Protein AF-A0A833E8X0-F1 (afdb_monomer_lite)

Organism: NCBI:txid1273541

Structure (mmCIF, N/CA/C/O backbone):
data_AF-A0A833E8X0-F1
#
_entry.id   AF-A0A833E8X0-F1
#
loop_
_atom_site.group_PDB
_atom_site.id
_atom_site.type_symbol
_atom_site.label_atom_id
_atom_site.label_alt_id
_atom_site.label_comp_id
_atom_site.label_asym_id
_atom_site.label_entity_id
_atom_site.label_seq_id
_atom_site.pdbx_PDB_ins_code
_atom_site.Cartn_x
_atom_site.Cartn_y
_atom_site.Cartn_z
_atom_site.occupancy
_atom_site.B_iso_or_equiv
_atom_site.auth_seq_id
_atom_site.auth_comp_id
_atom_site.auth_asym_id
_atom_site.auth_atom_id
_atom_site.pdbx_PDB_model_num
ATOM 1 N N . MET A 1 1 ? -9.348 26.884 17.693 1.00 37.47 1 MET A N 1
ATOM 2 C CA . MET A 1 1 ? -8.741 25.879 16.796 1.00 37.47 1 MET A CA 1
ATOM 3 C C . MET A 1 1 ? -9.221 24.524 17.282 1.00 37.47 1 MET A C 1
ATOM 5 O O . MET A 1 1 ? -8.804 24.120 18.356 1.00 37.47 1 MET A O 1
ATOM 9 N N . GLN A 1 2 ? -10.175 23.891 16.598 1.00 34.12 2 GLN A N 1
ATOM 10 C CA . GLN A 1 2 ? -10.519 22.501 16.902 1.00 34.12 2 GLN A CA 1
ATOM 11 C C . GLN A 1 2 ? -9.353 21.649 16.399 1.00 34.12 2 GLN A C 1
ATOM 13 O O . GLN A 1 2 ? -9.143 21.537 15.195 1.00 34.12 2 GLN A O 1
ATOM 18 N N . THR A 1 3 ? -8.535 21.140 17.315 1.00 44.09 3 THR A N 1
ATOM 19 C CA . THR A 1 3 ? -7.649 20.010 17.041 1.00 44.09 3 THR A CA 1
ATOM 20 C C . THR A 1 3 ? -8.559 18.835 16.715 1.00 44.09 3 THR A C 1
ATOM 22 O O . THR A 1 3 ? -9.139 18.248 17.624 1.00 44.09 3 THR A O 1
ATOM 25 N N . GLY A 1 4 ? -8.779 18.578 15.423 1.00 53.19 4 GLY A N 1
ATOM 26 C CA . GLY A 1 4 ? -9.413 17.339 14.986 1.00 53.19 4 GLY A CA 1
ATOM 27 C C . GLY A 1 4 ? -8.632 16.185 15.601 1.00 53.19 4 GLY A C 1
ATOM 28 O O . GLY A 1 4 ? -7.404 16.183 15.543 1.00 53.19 4 GLY A O 1
ATOM 29 N N . GLU A 1 5 ? -9.324 15.295 16.300 1.00 59.34 5 GLU A N 1
ATOM 30 C CA . GLU A 1 5 ? -8.683 14.152 16.935 1.00 59.34 5 GLU A CA 1
ATOM 31 C C . GLU A 1 5 ? -8.146 13.234 15.829 1.00 59.34 5 GLU A C 1
ATOM 33 O O . GLU A 1 5 ? -8.920 12.714 15.027 1.00 59.34 5 GLU A O 1
ATOM 38 N N . ASP A 1 6 ? -6.822 13.060 15.771 1.00 77.50 6 ASP A N 1
ATOM 39 C CA . ASP A 1 6 ? -6.171 12.102 14.875 1.00 77.50 6 ASP A CA 1
ATOM 40 C C . ASP A 1 6 ? -6.537 10.679 15.335 1.00 77.50 6 ASP A C 1
ATOM 42 O O . ASP A 1 6 ? -5.815 10.059 16.117 1.00 77.50 6 ASP A O 1
ATOM 46 N N . GLU A 1 7 ? -7.688 10.157 14.911 1.00 85.62 7 GLU A N 1
ATOM 47 C CA . GLU A 1 7 ? -8.136 8.812 15.279 1.00 85.62 7 GLU A CA 1
ATOM 48 C C . GLU A 1 7 ? -7.980 7.792 14.145 1.00 85.62 7 GLU A C 1
ATOM 50 O O . GLU A 1 7 ? -8.051 8.103 12.952 1.00 85.62 7 GLU A O 1
ATOM 55 N N . LEU A 1 8 ? -7.755 6.537 14.548 1.00 90.44 8 LEU A N 1
ATOM 56 C CA . LEU A 1 8 ? -7.753 5.382 13.658 1.00 90.44 8 LEU A CA 1
ATOM 57 C C . LEU A 1 8 ? -9.188 4.884 13.434 1.00 90.44 8 LEU A C 1
ATOM 59 O O . LEU A 1 8 ? -9.912 4.578 14.391 1.00 90.44 8 LEU A O 1
ATOM 63 N N . VAL A 1 9 ? -9.576 4.780 12.163 1.00 91.38 9 VAL A N 1
ATOM 64 C CA . VAL A 1 9 ? -10.927 4.427 11.708 1.00 91.38 9 VAL A CA 1
ATOM 65 C C . VAL A 1 9 ? -10.893 3.444 10.541 1.00 91.38 9 VAL A C 1
ATOM 67 O O . VAL A 1 9 ? -9.940 3.403 9.761 1.00 91.38 9 VAL A O 1
ATOM 70 N N . GLU A 1 10 ? -11.958 2.659 10.391 1.00 90.88 10 GLU A N 1
ATOM 71 C CA . GLU A 1 10 ? -12.176 1.864 9.180 1.00 90.88 10 GLU A CA 1
ATOM 72 C C . GLU A 1 10 ? -12.320 2.792 7.963 1.00 90.88 10 GLU A C 1
ATOM 74 O O . GLU A 1 10 ? -12.936 3.856 8.047 1.00 90.88 10 GLU A O 1
ATOM 79 N N . CYS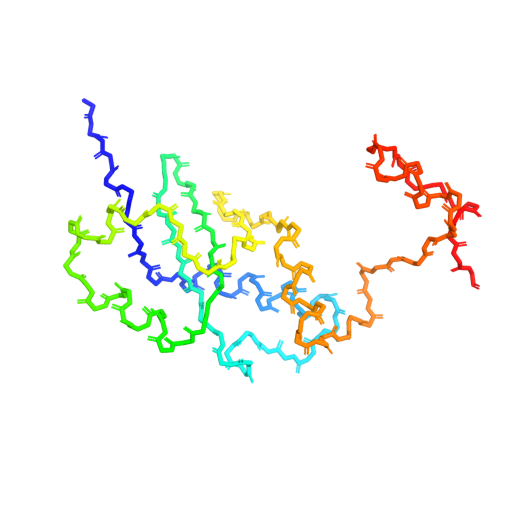 A 1 11 ? -11.745 2.399 6.826 1.00 87.31 11 CYS A N 1
ATOM 80 C CA . CYS A 1 11 ? -11.581 3.291 5.684 1.00 87.31 11 CYS A CA 1
ATOM 81 C C . CYS A 1 11 ? -11.979 2.627 4.365 1.00 87.31 11 CYS A C 1
ATOM 83 O O . CYS A 1 11 ? -11.140 2.173 3.582 1.00 87.31 11 CYS A O 1
ATOM 85 N N . ARG A 1 12 ? -13.288 2.572 4.109 1.00 88.44 12 ARG A N 1
ATOM 86 C CA . ARG A 1 12 ? -13.848 1.887 2.931 1.00 88.44 12 ARG A CA 1
ATOM 87 C C . ARG A 1 12 ? -13.446 2.530 1.608 1.00 88.44 12 ARG A C 1
ATOM 89 O O . ARG A 1 12 ? -13.157 1.820 0.653 1.00 88.44 12 ARG A O 1
ATOM 96 N N . GLU A 1 13 ? -13.379 3.859 1.563 1.00 88.38 13 GLU A N 1
ATOM 97 C CA . GLU A 1 13 ? -12.968 4.586 0.357 1.00 88.38 13 GLU A CA 1
ATOM 98 C C . GLU A 1 13 ? -11.527 4.237 -0.039 1.00 88.38 13 GLU A C 1
ATOM 100 O O . GLU A 1 13 ? -11.283 3.803 -1.163 1.00 88.38 13 GLU A O 1
ATOM 105 N N . ALA A 1 14 ? -10.579 4.327 0.902 1.00 91.69 14 ALA A N 1
ATOM 106 C CA . ALA A 1 14 ? -9.186 3.975 0.634 1.00 91.69 14 ALA A CA 1
ATOM 107 C C . ALA A 1 14 ? -9.015 2.489 0.290 1.00 91.69 14 ALA A C 1
ATOM 109 O O . ALA A 1 14 ? -8.173 2.154 -0.540 1.00 91.69 14 ALA A O 1
ATOM 110 N N . THR A 1 15 ? -9.830 1.611 0.884 1.00 92.94 15 THR A N 1
ATOM 111 C CA . THR A 1 15 ? -9.859 0.182 0.532 1.00 92.94 15 THR A CA 1
ATOM 112 C C . THR A 1 15 ? -10.208 -0.004 -0.945 1.00 92.94 15 THR A C 1
ATOM 114 O O . THR A 1 15 ? -9.459 -0.651 -1.672 1.00 92.94 15 THR A O 1
ATOM 117 N N . GLY A 1 16 ? -11.278 0.644 -1.420 1.00 92.38 16 GLY A N 1
ATOM 118 C CA . GLY A 1 16 ? -11.682 0.579 -2.825 1.00 92.38 16 GLY A CA 1
ATOM 119 C C . GLY A 1 16 ? -10.632 1.142 -3.789 1.00 92.38 16 GLY A C 1
ATOM 120 O O . GLY A 1 16 ? -10.400 0.566 -4.850 1.00 92.38 16 GLY A O 1
ATOM 121 N N . GLU A 1 17 ? -9.957 2.235 -3.428 1.00 93.81 17 GLU A N 1
ATOM 122 C CA . GLU A 1 17 ? -8.877 2.801 -4.250 1.00 93.81 17 GLU A CA 1
ATOM 123 C C . GLU A 1 17 ? -7.626 1.907 -4.291 1.00 93.81 17 GLU A C 1
ATOM 125 O O . GLU A 1 17 ? -6.974 1.802 -5.331 1.00 93.81 17 GLU A O 1
ATOM 130 N N . ILE A 1 18 ? -7.302 1.219 -3.192 1.00 94.62 18 ILE A N 1
ATOM 131 C CA . ILE A 1 18 ? -6.212 0.234 -3.171 1.00 94.62 18 ILE A CA 1
ATOM 132 C C . ILE A 1 18 ? -6.556 -0.978 -4.041 1.00 94.62 18 ILE A C 1
ATOM 134 O O . ILE A 1 18 ? -5.701 -1.436 -4.799 1.00 94.62 18 ILE A O 1
ATOM 138 N N . ASP A 1 19 ? -7.786 -1.480 -3.970 1.00 93.69 19 ASP A N 1
ATOM 139 C CA . ASP A 1 19 ? -8.217 -2.609 -4.798 1.00 93.69 19 ASP A CA 1
ATOM 140 C C . ASP A 1 19 ? -8.144 -2.262 -6.291 1.00 93.69 19 ASP A C 1
ATOM 142 O O . ASP A 1 19 ? -7.590 -3.034 -7.075 1.00 93.69 19 ASP A O 1
ATOM 146 N N . LYS A 1 20 ? -8.588 -1.058 -6.679 1.00 93.94 20 LYS A N 1
ATOM 147 C CA . LYS A 1 20 ? -8.417 -0.544 -8.050 1.00 93.94 20 LYS A CA 1
ATOM 148 C C . LYS A 1 20 ? -6.945 -0.440 -8.444 1.00 93.94 20 LYS A C 1
ATOM 150 O O . LYS A 1 20 ? -6.587 -0.776 -9.569 1.00 93.94 20 LYS A O 1
ATOM 155 N N . LEU A 1 21 ? -6.073 0.024 -7.544 1.00 94.38 21 LEU A N 1
ATOM 156 C CA . LEU A 1 21 ? -4.633 0.080 -7.806 1.00 94.38 21 LEU A CA 1
ATOM 157 C C . LEU A 1 21 ? -4.062 -1.321 -8.070 1.00 94.38 21 LEU A C 1
ATOM 159 O O . LEU A 1 21 ? -3.301 -1.497 -9.019 1.00 94.38 21 LEU A O 1
ATOM 163 N N . LEU A 1 22 ? -4.427 -2.316 -7.260 1.00 94.75 22 LEU A N 1
ATOM 164 C CA . LEU A 1 22 ? -3.996 -3.705 -7.444 1.00 94.75 22 LEU A CA 1
ATOM 165 C C . LEU A 1 22 ? -4.496 -4.283 -8.774 1.00 94.75 22 LEU A C 1
ATOM 167 O O . LEU A 1 22 ? -3.712 -4.889 -9.509 1.00 94.75 22 LEU A O 1
ATOM 171 N N . GLU A 1 23 ? -5.755 -4.030 -9.124 1.00 94.94 23 GLU A N 1
ATOM 172 C CA . GLU A 1 23 ? -6.332 -4.403 -10.417 1.00 94.94 23 GLU A CA 1
ATOM 173 C C . GLU A 1 23 ? -5.568 -3.756 -11.583 1.00 94.94 23 GLU A C 1
ATOM 175 O O . GLU A 1 23 ? -5.158 -4.447 -12.517 1.00 94.94 23 GLU A O 1
ATOM 180 N N . CYS A 1 24 ? -5.263 -2.457 -11.489 1.00 94.75 24 CYS A N 1
ATOM 181 C CA . CYS A 1 24 ? -4.450 -1.730 -12.466 1.00 94.75 24 CYS A CA 1
ATOM 182 C C . CYS A 1 24 ? -3.030 -2.293 -12.615 1.00 94.75 24 CYS A C 1
ATOM 184 O O . CYS A 1 24 ? -2.429 -2.143 -13.676 1.00 94.75 24 CYS A O 1
ATOM 186 N N . LEU A 1 25 ? -2.478 -2.946 -11.591 1.00 95.38 25 LEU A N 1
ATOM 187 C CA . LEU A 1 25 ? -1.191 -3.649 -11.658 1.00 95.38 25 LEU A CA 1
ATOM 188 C C . LEU A 1 25 ? -1.324 -5.086 -12.200 1.00 95.38 25 LEU A C 1
ATOM 190 O O . LEU A 1 25 ? -0.325 -5.795 -12.353 1.00 95.38 25 LEU A O 1
ATOM 194 N N . GLY A 1 26 ? -2.542 -5.538 -12.503 1.00 95.75 26 GLY A N 1
ATOM 195 C CA . GLY A 1 26 ? -2.841 -6.906 -12.921 1.00 95.75 26 GLY A CA 1
ATOM 196 C C . GLY A 1 26 ? -2.725 -7.924 -11.784 1.00 95.75 26 GLY A C 1
ATOM 197 O O . GLY A 1 26 ? -2.429 -9.097 -12.033 1.00 95.75 26 GLY A O 1
ATOM 198 N N . VAL A 1 27 ? -2.903 -7.481 -10.536 1.00 94.88 27 VAL A N 1
ATOM 199 C CA . VAL A 1 27 ? -2.922 -8.336 -9.346 1.00 94.88 27 VAL A CA 1
ATOM 200 C C . VAL A 1 27 ? -4.361 -8.760 -9.056 1.00 94.88 27 VAL A C 1
ATOM 202 O O . VAL A 1 27 ? -5.168 -7.984 -8.562 1.00 94.88 27 VAL A O 1
ATOM 205 N N . ASN A 1 28 ? -4.669 -10.035 -9.302 1.00 89.69 28 ASN A N 1
ATOM 206 C CA . ASN A 1 28 ? -6.003 -10.613 -9.082 1.00 89.69 28 ASN A CA 1
ATOM 207 C C . ASN A 1 28 ? -6.204 -11.090 -7.632 1.00 89.69 28 ASN A C 1
ATOM 209 O O . ASN A 1 28 ? -6.611 -12.229 -7.403 1.00 89.69 28 ASN A O 1
ATOM 213 N N . LYS A 1 29 ? -5.826 -10.264 -6.656 1.00 92.12 29 LYS A N 1
ATOM 214 C CA . LYS A 1 29 ? -6.050 -10.506 -5.225 1.00 92.12 29 LYS A CA 1
ATOM 215 C C . LYS A 1 29 ? -6.324 -9.184 -4.535 1.00 92.12 29 LYS A C 1
ATOM 217 O O . LYS A 1 29 ? -5.606 -8.218 -4.785 1.00 92.12 29 LYS A O 1
ATOM 222 N N . ARG A 1 30 ? -7.305 -9.175 -3.642 1.00 93.19 30 ARG A N 1
ATOM 223 C CA . ARG A 1 30 ? -7.571 -8.063 -2.727 1.00 93.19 30 ARG A CA 1
ATOM 224 C C . ARG A 1 30 ? -6.698 -8.190 -1.490 1.00 93.19 30 ARG A C 1
ATOM 226 O O . ARG A 1 30 ? -6.157 -9.259 -1.204 1.00 93.19 30 ARG A O 1
ATOM 233 N N . LEU A 1 31 ? -6.573 -7.106 -0.730 1.00 92.00 31 LEU A N 1
ATOM 234 C CA . LEU A 1 31 ? -5.883 -7.164 0.561 1.00 92.00 31 LEU A CA 1
ATOM 235 C C . LEU A 1 31 ? -6.593 -8.109 1.545 1.00 92.00 31 LEU A C 1
ATOM 237 O O . LEU A 1 31 ? -5.928 -8.857 2.261 1.00 92.00 31 LEU A O 1
ATOM 241 N N . GLU A 1 32 ? -7.923 -8.154 1.512 1.00 92.81 32 GLU A N 1
ATOM 242 C CA . GLU A 1 32 ? -8.732 -9.039 2.362 1.00 92.81 32 GLU A CA 1
ATOM 243 C C . GLU A 1 32 ? -8.439 -10.526 2.109 1.00 92.81 32 GLU A C 1
ATOM 245 O O . GLU A 1 32 ? -8.321 -11.298 3.061 1.00 92.81 32 GLU A O 1
ATOM 250 N N . ASP A 1 33 ? -8.186 -10.918 0.852 1.00 93.62 33 ASP A N 1
ATOM 251 C CA . ASP A 1 33 ? -7.797 -12.292 0.482 1.00 93.62 33 ASP A CA 1
ATOM 252 C C . ASP A 1 33 ? -6.458 -12.720 1.114 1.00 93.62 33 ASP A C 1
ATOM 254 O O . ASP A 1 33 ? -6.105 -13.901 1.138 1.00 93.62 33 ASP A O 1
ATOM 258 N N . LEU A 1 34 ? -5.672 -11.750 1.590 1.00 93.00 34 LEU A N 1
ATOM 259 C CA . LEU A 1 34 ? -4.383 -11.939 2.256 1.00 93.00 34 LEU A CA 1
ATOM 260 C C . LEU A 1 34 ? -4.504 -11.880 3.786 1.00 93.00 34 LEU A C 1
ATOM 262 O O . LEU A 1 34 ? -3.482 -11.915 4.477 1.00 93.00 34 LEU A O 1
ATOM 266 N N . GLY A 1 35 ? -5.728 -11.763 4.312 1.00 94.75 35 GLY A N 1
ATOM 267 C CA . GLY A 1 35 ? -5.991 -11.526 5.728 1.00 94.75 35 GLY A CA 1
ATOM 268 C C . GLY A 1 35 ? -5.526 -10.146 6.188 1.00 94.75 35 GLY A C 1
ATOM 269 O O . GLY A 1 35 ? -5.107 -10.000 7.338 1.00 94.75 35 GLY A O 1
ATOM 270 N N . LEU A 1 36 ? -5.520 -9.161 5.282 1.00 95.19 36 LEU A N 1
ATOM 271 C CA . LEU A 1 36 ? -5.200 -7.774 5.588 1.00 95.19 36 LEU A CA 1
ATOM 272 C C . LEU A 1 36 ? -6.457 -6.907 5.553 1.00 95.19 36 LEU A C 1
ATOM 274 O O . LEU A 1 36 ? -7.281 -7.023 4.652 1.00 95.19 36 LEU A O 1
ATOM 278 N N . GLN A 1 37 ? -6.536 -5.973 6.491 1.00 95.62 37 GLN A N 1
ATOM 279 C CA . GLN A 1 37 ? -7.549 -4.932 6.547 1.00 95.62 37 GLN A CA 1
ATOM 280 C C . GLN A 1 37 ? -6.887 -3.554 6.487 1.00 95.62 37 GLN A C 1
ATOM 282 O O . GLN A 1 37 ? -5.751 -3.362 6.941 1.00 95.62 37 GLN A O 1
ATOM 287 N N . VAL A 1 38 ? -7.614 -2.596 5.913 1.00 95.62 38 VAL A N 1
ATOM 288 C CA . VAL A 1 38 ? -7.184 -1.207 5.773 1.00 95.62 38 VAL A CA 1
ATOM 289 C C . VAL A 1 38 ? -7.828 -0.338 6.853 1.00 95.62 38 VAL A C 1
ATOM 291 O O . VAL A 1 38 ? -9.050 -0.296 6.998 1.00 95.62 38 VAL A O 1
ATOM 294 N N . ILE A 1 39 ? -6.995 0.394 7.587 1.00 95.00 39 ILE A N 1
ATOM 295 C CA . ILE A 1 39 ? -7.400 1.408 8.566 1.00 95.00 39 ILE A CA 1
ATOM 296 C C . ILE A 1 39 ? -6.799 2.744 8.140 1.00 95.00 39 ILE A C 1
ATOM 298 O O . ILE A 1 39 ? -5.656 2.795 7.691 1.00 95.00 39 ILE A O 1
ATOM 302 N N . CYS A 1 40 ? -7.547 3.831 8.300 1.00 93.62 40 CYS A N 1
ATOM 303 C CA . CYS A 1 40 ? -7.046 5.180 8.079 1.00 93.62 40 CYS A CA 1
ATOM 304 C C . CYS A 1 40 ? -6.830 5.909 9.400 1.00 93.62 40 CYS A C 1
ATOM 306 O O . CYS A 1 40 ? -7.606 5.751 10.338 1.00 93.62 40 CYS A O 1
ATOM 308 N N . ARG A 1 41 ? -5.803 6.752 9.447 1.00 92.12 41 ARG A N 1
ATOM 309 C CA . ARG A 1 41 ? -5.691 7.833 10.422 1.00 92.12 41 ARG A CA 1
ATOM 310 C C . ARG A 1 41 ? -6.186 9.110 9.775 1.00 92.12 41 ARG A C 1
ATOM 312 O O . ARG A 1 41 ? -5.661 9.497 8.730 1.00 92.12 41 ARG A O 1
ATOM 319 N N . GLN A 1 42 ? -7.175 9.746 10.388 1.00 88.50 42 GLN A N 1
ATOM 320 C CA . GLN A 1 42 ? -7.578 11.086 9.980 1.00 88.50 42 GLN A CA 1
ATOM 321 C C . GLN A 1 42 ? -6.510 12.080 10.421 1.00 88.50 42 GLN A C 1
ATOM 323 O O . GLN A 1 42 ? -6.059 12.022 11.555 1.00 88.50 42 GLN A O 1
ATOM 328 N N . GLY A 1 43 ? -6.085 12.937 9.500 1.00 81.81 43 GLY A N 1
ATOM 329 C CA . GLY A 1 43 ? -5.193 14.056 9.748 1.00 81.81 43 GLY A CA 1
ATOM 330 C C . GLY A 1 43 ? -5.823 15.372 9.282 1.00 81.81 43 GLY A C 1
ATOM 331 O O . GLY A 1 43 ? -6.901 15.390 8.676 1.00 81.81 43 GLY A O 1
ATOM 332 N N . PRO A 1 44 ? -5.158 16.511 9.520 1.00 79.81 44 PRO A N 1
ATOM 333 C CA . PRO A 1 44 ? -5.700 17.822 9.184 1.00 79.81 44 PRO A CA 1
ATOM 334 C C . PRO A 1 44 ? -5.907 18.007 7.671 1.00 79.81 44 PRO A C 1
ATOM 336 O O . PRO A 1 44 ? -5.049 17.664 6.857 1.00 79.81 44 PRO A O 1
ATOM 339 N N . GLY A 1 45 ? -7.023 18.641 7.294 1.00 78.56 45 GLY A N 1
ATOM 340 C CA . GLY A 1 45 ? -7.291 19.075 5.916 1.00 78.56 45 GLY A CA 1
ATOM 341 C C . GLY A 1 45 ? -7.646 17.949 4.937 1.00 78.56 45 GLY A C 1
ATOM 342 O O . GLY A 1 45 ? -7.123 17.947 3.816 1.00 78.56 45 GLY A O 1
ATOM 343 N N . ASP A 1 46 ? -8.517 17.025 5.361 1.00 82.25 46 ASP A N 1
ATOM 344 C CA . ASP A 1 46 ? -8.977 15.844 4.607 1.00 82.25 46 ASP A CA 1
ATOM 345 C C . ASP A 1 46 ? -7.830 14.945 4.134 1.00 82.25 46 ASP A C 1
ATOM 347 O O . ASP A 1 46 ? -7.826 14.438 3.006 1.00 82.25 46 ASP A O 1
ATOM 351 N N . VAL A 1 47 ? -6.809 14.796 4.979 1.00 86.50 47 VAL A N 1
ATOM 352 C CA . VAL A 1 47 ? -5.705 13.867 4.749 1.00 86.50 47 VAL A CA 1
ATOM 353 C C . VAL A 1 47 ? -5.986 12.592 5.528 1.00 86.50 47 VAL A C 1
ATOM 355 O O . VAL A 1 47 ? -6.221 12.642 6.730 1.00 86.50 47 VAL A O 1
ATOM 358 N N . LEU A 1 48 ? -5.941 11.453 4.846 1.00 91.81 48 LEU A N 1
ATOM 359 C CA . LEU A 1 48 ? -6.042 10.132 5.452 1.00 91.81 48 LEU A CA 1
ATOM 360 C C . LEU A 1 48 ? -4.723 9.396 5.229 1.00 91.81 48 LEU A C 1
ATOM 362 O O . LEU A 1 48 ? -4.365 9.104 4.086 1.00 91.81 48 LEU A O 1
ATOM 366 N N . ASP A 1 49 ? -4.000 9.091 6.301 1.00 93.62 49 ASP A N 1
ATOM 367 C CA . ASP A 1 49 ? -2.875 8.157 6.230 1.00 93.62 49 ASP A CA 1
ATOM 368 C C . ASP A 1 49 ? -3.433 6.732 6.279 1.00 93.62 49 ASP A C 1
ATOM 370 O O . ASP A 1 49 ? -4.203 6.391 7.175 1.00 93.62 49 ASP A O 1
ATOM 374 N N . VAL A 1 50 ? -3.094 5.912 5.287 1.00 95.12 50 VAL A N 1
ATOM 375 C CA . VAL A 1 50 ? -3.734 4.619 5.023 1.00 95.12 50 VAL A CA 1
ATOM 376 C C . VAL A 1 50 ? -2.791 3.488 5.409 1.00 95.12 50 VAL A C 1
ATOM 378 O O . VAL A 1 50 ? -1.697 3.355 4.854 1.00 95.12 50 VAL A O 1
ATOM 381 N N . TYR A 1 51 ? -3.225 2.632 6.326 1.00 95.88 51 TYR A N 1
ATOM 382 C CA . TYR A 1 51 ? -2.437 1.536 6.874 1.00 95.88 51 TYR A CA 1
ATOM 383 C C . TYR A 1 51 ? -3.052 0.189 6.514 1.00 95.88 51 TYR A C 1
ATOM 385 O O . TYR A 1 51 ? -4.249 -0.011 6.693 1.00 95.88 51 TYR A O 1
ATOM 393 N N . ALA A 1 52 ? -2.223 -0.752 6.070 1.00 95.88 52 ALA A N 1
ATOM 394 C CA . ALA A 1 52 ? -2.596 -2.154 5.916 1.00 95.88 52 ALA A CA 1
ATOM 395 C C . ALA A 1 52 ? -2.029 -2.972 7.083 1.00 95.88 52 ALA A C 1
ATOM 397 O O . ALA A 1 52 ? -0.848 -2.858 7.420 1.00 95.88 52 ALA A O 1
ATOM 398 N N . MET A 1 53 ? -2.849 -3.817 7.701 1.00 95.50 53 MET A N 1
ATOM 399 C CA . MET A 1 53 ? -2.433 -4.698 8.798 1.00 95.50 53 MET A CA 1
ATOM 400 C C . MET A 1 53 ? -3.247 -5.984 8.807 1.00 95.50 53 MET A C 1
ATOM 402 O O . MET A 1 53 ? -4.274 -6.057 8.147 1.00 95.50 53 MET A O 1
ATOM 406 N N . ALA A 1 54 ? -2.800 -6.996 9.552 1.00 95.50 54 ALA A N 1
ATOM 407 C CA . ALA A 1 54 ? -3.555 -8.239 9.683 1.00 95.50 54 ALA A CA 1
ATOM 408 C C . ALA A 1 54 ? -4.955 -7.971 10.263 1.00 95.50 54 ALA A C 1
ATOM 410 O O . ALA A 1 54 ? -5.065 -7.222 11.235 1.00 95.50 54 ALA A O 1
ATOM 411 N N . SER A 1 55 ? -5.998 -8.601 9.715 1.00 95.25 55 SER A N 1
ATOM 412 C CA . SER A 1 55 ? -7.392 -8.355 10.122 1.00 95.25 55 SER A CA 1
ATOM 413 C C . SER A 1 55 ? -7.626 -8.486 11.636 1.00 95.25 55 SER A C 1
ATOM 415 O O . SER A 1 55 ? -8.191 -7.561 12.210 1.00 95.25 55 SER A O 1
ATOM 417 N N . PRO A 1 56 ? -7.084 -9.500 12.350 1.00 95.62 56 PRO A N 1
ATOM 418 C CA . PRO A 1 56 ? -7.255 -9.580 13.805 1.00 95.62 56 PRO A CA 1
ATOM 419 C C . PRO A 1 56 ? -6.640 -8.394 14.565 1.00 95.62 56 PRO A C 1
ATOM 421 O O . PRO A 1 56 ? -7.125 -7.999 15.622 1.00 95.62 56 PRO A O 1
ATOM 424 N N . VAL A 1 57 ? -5.562 -7.807 14.033 1.00 94.50 57 VAL A N 1
ATOM 425 C CA . VAL A 1 57 ? -4.929 -6.615 14.619 1.00 94.50 57 VAL A CA 1
ATOM 426 C C . VAL A 1 57 ? -5.785 -5.383 14.354 1.00 94.50 57 VAL A C 1
ATOM 428 O O . VAL A 1 57 ? -5.958 -4.564 15.251 1.00 94.50 57 VAL A O 1
ATOM 431 N N . ALA A 1 58 ? -6.340 -5.262 13.149 1.00 94.44 58 ALA A N 1
ATOM 432 C CA . ALA A 1 58 ? -7.250 -4.179 12.805 1.00 94.44 58 ALA A CA 1
ATOM 433 C C . ALA A 1 58 ? -8.508 -4.201 13.685 1.00 94.44 58 ALA A C 1
ATOM 435 O O . ALA A 1 58 ? -8.847 -3.183 14.285 1.00 94.44 58 ALA A O 1
ATOM 436 N N . GLU A 1 59 ? -9.140 -5.364 13.844 1.00 94.56 59 GLU A N 1
ATOM 437 C CA . GLU A 1 59 ? -10.286 -5.565 14.738 1.00 94.56 59 GLU A CA 1
ATOM 438 C C . GLU A 1 59 ? -9.946 -5.200 16.188 1.00 94.56 59 GLU A C 1
ATOM 440 O O . GLU A 1 59 ? -10.676 -4.438 16.827 1.00 94.56 59 GLU A O 1
ATOM 445 N N . ALA A 1 60 ? -8.798 -5.668 16.694 1.00 93.88 60 ALA A N 1
ATOM 446 C CA . ALA A 1 60 ? -8.336 -5.332 18.037 1.00 93.88 60 ALA A CA 1
ATOM 447 C C . ALA A 1 60 ? -8.136 -3.819 18.210 1.00 93.88 60 ALA A C 1
ATOM 449 O O . ALA A 1 60 ? -8.611 -3.248 19.190 1.00 93.88 60 ALA A O 1
ATOM 450 N N . VAL A 1 61 ? -7.498 -3.150 17.246 1.00 93.06 61 VAL A N 1
ATOM 451 C CA . VAL A 1 61 ? -7.289 -1.695 17.267 1.00 93.06 61 VAL A CA 1
ATOM 452 C C . VAL A 1 61 ? -8.619 -0.946 17.232 1.00 93.06 61 VAL A C 1
ATOM 454 O O . VAL A 1 61 ? -8.812 -0.021 18.018 1.00 93.06 61 VAL A O 1
ATOM 457 N N . LEU A 1 62 ? -9.551 -1.344 16.364 1.00 92.38 62 LEU A N 1
ATOM 458 C CA . LEU A 1 62 ? -10.861 -0.702 16.230 1.00 92.38 62 LEU A CA 1
ATOM 459 C C . LEU A 1 62 ? -11.753 -0.912 17.463 1.00 92.38 62 LEU A C 1
ATOM 461 O O . LEU A 1 62 ? -12.587 -0.055 17.758 1.00 92.38 62 LEU A O 1
ATOM 465 N N . SER A 1 63 ? -11.541 -1.998 18.215 1.00 94.19 63 SER A N 1
ATOM 466 C CA . SER A 1 63 ? -12.234 -2.270 19.482 1.00 94.19 63 SER A CA 1
ATOM 467 C C . SER A 1 63 ? -11.783 -1.373 20.643 1.00 94.19 63 SER A C 1
ATOM 469 O O . SER A 1 63 ? -12.481 -1.273 21.654 1.00 94.19 63 SER A O 1
ATOM 471 N N . LEU A 1 64 ? -10.636 -0.694 20.514 1.00 92.50 64 LEU A N 1
ATOM 472 C CA . LEU A 1 64 ? -10.129 0.181 21.564 1.00 92.50 64 LEU A CA 1
ATOM 473 C C . LEU A 1 64 ? -11.004 1.442 21.721 1.00 92.50 64 LEU A C 1
ATOM 475 O O . LEU A 1 64 ? -11.509 2.002 20.736 1.00 92.50 64 LEU A O 1
ATOM 479 N N . PRO A 1 65 ? -11.127 1.969 22.954 1.00 91.62 65 PRO A N 1
ATOM 480 C CA . PRO A 1 65 ? -11.679 3.297 23.197 1.00 91.62 65 PRO A CA 1
ATOM 481 C C . PRO A 1 65 ? -11.017 4.361 22.313 1.00 91.62 65 PRO A C 1
ATOM 483 O O . PRO A 1 65 ? -9.807 4.315 22.086 1.00 91.62 65 PRO A O 1
ATOM 486 N N . ARG A 1 66 ? -11.790 5.356 21.853 1.00 85.69 66 ARG A N 1
ATOM 487 C CA . ARG A 1 66 ? -11.295 6.421 20.954 1.00 85.69 66 ARG A CA 1
ATOM 488 C C . ARG A 1 66 ? -10.008 7.086 21.452 1.00 85.69 66 ARG A C 1
ATOM 490 O O . ARG A 1 66 ? -9.058 7.196 20.688 1.00 85.69 66 ARG A O 1
ATOM 497 N N . GLY A 1 67 ? -9.940 7.423 22.743 1.00 85.25 67 GLY A N 1
ATOM 498 C CA . GLY A 1 67 ? -8.754 8.052 23.338 1.00 85.25 67 GLY A CA 1
ATOM 499 C C . GLY A 1 67 ? -7.484 7.191 23.300 1.00 85.25 67 GLY A C 1
ATOM 500 O O . GLY A 1 67 ? -6.385 7.729 23.272 1.00 85.25 67 GLY A O 1
ATOM 501 N N . LEU A 1 68 ? -7.616 5.859 23.263 1.00 86.81 68 LEU A N 1
ATOM 502 C CA . LEU A 1 68 ? -6.477 4.956 23.069 1.00 86.81 68 LEU A CA 1
ATOM 503 C C . LEU A 1 68 ? -6.128 4.798 21.587 1.00 86.81 68 LEU A C 1
ATOM 505 O O . LEU A 1 68 ? -4.957 4.662 21.245 1.00 86.81 68 LEU A O 1
ATOM 509 N N . ARG A 1 69 ? -7.118 4.851 20.688 1.00 88.19 69 ARG A N 1
ATOM 510 C CA . ARG A 1 69 ? -6.868 4.833 19.238 1.00 88.19 69 ARG A CA 1
ATOM 511 C C . ARG A 1 69 ? -6.090 6.058 18.773 1.00 88.19 69 ARG A C 1
ATOM 513 O O . ARG A 1 69 ? -5.201 5.911 17.936 1.00 88.19 69 ARG A O 1
ATOM 520 N N . SER A 1 70 ? -6.381 7.230 19.334 1.00 84.38 70 SER A N 1
ATOM 521 C CA . SER A 1 70 ? -5.665 8.469 19.019 1.00 84.38 70 SER A CA 1
ATOM 522 C C . SER A 1 70 ? -4.241 8.513 19.584 1.00 84.38 70 SER A C 1
ATOM 524 O O . SER A 1 70 ? -3.384 9.202 19.035 1.00 84.38 70 SER A O 1
ATOM 526 N N . SER A 1 71 ? -3.939 7.733 20.630 1.00 85.75 71 SER A N 1
ATOM 527 C CA . SER A 1 71 ? -2.587 7.654 21.199 1.00 85.75 71 SER A CA 1
ATOM 528 C C . SER A 1 71 ? -1.659 6.671 20.478 1.00 85.75 71 SER A C 1
ATOM 530 O O . SER A 1 71 ? -0.461 6.636 20.763 1.00 85.75 71 SER A O 1
ATOM 532 N N . ILE A 1 72 ? -2.177 5.840 19.567 1.00 86.81 72 ILE A N 1
ATOM 533 C CA . ILE A 1 72 ? -1.345 4.913 18.793 1.00 86.81 72 ILE A CA 1
ATOM 534 C C . ILE A 1 72 ? -0.408 5.739 17.907 1.00 86.81 72 ILE A C 1
ATOM 536 O O . ILE A 1 72 ? -0.847 6.627 17.184 1.00 86.81 72 ILE A O 1
ATOM 540 N N . THR A 1 73 ? 0.891 5.455 17.925 1.00 81.00 73 THR A N 1
ATOM 541 C CA . THR A 1 73 ? 1.881 6.188 17.111 1.00 81.00 73 THR A CA 1
ATOM 542 C C . THR A 1 73 ? 2.187 5.495 15.788 1.00 81.00 73 THR A C 1
ATOM 544 O O . THR A 1 73 ? 2.474 6.157 14.796 1.00 81.00 73 THR A O 1
ATOM 547 N N . SER A 1 74 ? 2.101 4.166 15.753 1.00 80.38 74 SER A N 1
ATOM 548 C CA . SER A 1 74 ? 2.354 3.355 14.566 1.00 80.38 74 SER A CA 1
ATOM 549 C C . SER A 1 74 ? 1.496 2.099 14.592 1.00 80.38 74 SER A C 1
ATOM 551 O O . SER A 1 74 ? 1.311 1.488 15.645 1.00 80.38 74 SER A O 1
ATOM 553 N N . VAL A 1 75 ? 0.972 1.717 13.431 1.00 86.25 75 VAL A N 1
ATOM 554 C CA . VAL A 1 75 ? 0.180 0.503 13.265 1.00 86.25 75 VAL A CA 1
ATOM 555 C C . VAL A 1 75 ? 0.354 -0.040 11.850 1.00 86.25 75 VAL A C 1
ATOM 557 O O . VAL A 1 75 ? 0.288 0.707 10.878 1.00 86.25 75 VAL A O 1
ATOM 560 N N . GLY A 1 76 ? 0.574 -1.349 11.726 1.00 92.88 76 GLY A N 1
ATOM 561 C CA . GLY A 1 76 ? 0.666 -2.005 10.424 1.00 92.88 76 GLY A CA 1
ATOM 562 C C . GLY A 1 76 ? 1.746 -1.431 9.505 1.00 92.88 76 GLY A C 1
ATOM 563 O O . GLY A 1 76 ? 2.843 -1.077 9.934 1.00 92.88 76 GLY A O 1
ATOM 564 N N . ILE A 1 77 ? 1.423 -1.376 8.217 1.00 95.38 77 ILE A N 1
ATOM 565 C CA . ILE A 1 77 ? 2.269 -0.850 7.149 1.00 95.38 77 ILE A CA 1
ATOM 566 C C . ILE A 1 77 ? 1.574 0.380 6.576 1.00 95.38 77 ILE A C 1
ATOM 568 O O . ILE A 1 77 ? 0.451 0.276 6.095 1.00 95.38 77 ILE A O 1
ATOM 572 N N . HIS A 1 78 ? 2.241 1.532 6.583 1.00 95.56 78 HIS A N 1
ATOM 573 C CA . HIS A 1 78 ? 1.738 2.738 5.928 1.00 95.56 78 HIS A CA 1
ATOM 574 C C . HIS A 1 78 ? 1.839 2.569 4.404 1.00 95.56 78 HIS A C 1
ATOM 576 O O . HIS A 1 78 ? 2.933 2.622 3.838 1.00 95.56 78 HIS A O 1
ATOM 582 N N . VAL A 1 79 ? 0.711 2.300 3.745 1.00 96.56 79 VAL A N 1
ATOM 583 C CA . VAL A 1 79 ? 0.676 1.910 2.326 1.00 96.56 79 VAL A CA 1
ATOM 584 C C . VAL A 1 79 ? 0.377 3.070 1.391 1.00 96.56 79 VAL A C 1
ATOM 586 O O . VAL A 1 79 ? 0.820 3.042 0.245 1.00 96.56 79 VAL A O 1
ATOM 589 N N . ALA A 1 80 ? -0.344 4.088 1.850 1.00 96.38 80 ALA A N 1
ATOM 590 C CA . ALA A 1 80 ? -0.718 5.222 1.020 1.00 96.38 80 ALA A CA 1
ATOM 591 C C . ALA A 1 80 ? -1.145 6.419 1.869 1.00 96.38 80 ALA A C 1
ATOM 593 O O . ALA A 1 80 ? -1.421 6.288 3.057 1.00 96.38 80 ALA A O 1
ATOM 594 N N . ARG A 1 81 ? -1.287 7.568 1.215 1.00 95.00 81 ARG A N 1
ATOM 595 C CA . ARG A 1 81 ? -2.001 8.733 1.736 1.00 95.00 81 ARG A CA 1
ATOM 596 C C . ARG A 1 81 ? -3.121 9.109 0.780 1.00 95.00 81 ARG A C 1
ATOM 598 O O . ARG A 1 81 ? -2.858 9.301 -0.406 1.00 95.00 81 ARG A O 1
ATOM 605 N N . ALA A 1 82 ? -4.341 9.257 1.279 1.00 92.62 82 ALA A N 1
ATOM 606 C CA . ALA A 1 82 ? -5.443 9.831 0.519 1.00 92.62 82 ALA A CA 1
ATOM 607 C C . ALA A 1 82 ? -5.629 11.307 0.887 1.00 92.62 82 ALA A C 1
ATOM 609 O O . ALA A 1 82 ? -5.552 11.687 2.053 1.00 92.62 82 ALA A O 1
ATOM 610 N N . ARG A 1 83 ? -5.849 12.159 -0.115 1.00 91.06 83 ARG A N 1
ATOM 611 C CA . ARG A 1 83 ? -6.197 13.570 0.085 1.00 91.06 83 ARG A CA 1
ATOM 612 C C . ARG A 1 83 ? -7.151 14.016 -1.008 1.00 91.06 83 ARG A C 1
ATOM 614 O O . ARG A 1 83 ? -6.812 13.886 -2.183 1.00 91.06 83 ARG A O 1
ATOM 621 N N . ARG A 1 84 ? -8.306 14.579 -0.632 1.00 85.75 84 ARG A N 1
ATOM 622 C CA . ARG A 1 84 ? -9.326 15.076 -1.583 1.00 85.75 84 ARG A CA 1
ATOM 623 C C . ARG A 1 84 ? -9.680 14.037 -2.666 1.00 85.75 84 ARG A C 1
ATOM 625 O O . ARG A 1 84 ? -9.629 14.341 -3.854 1.00 85.75 84 ARG A O 1
ATOM 632 N N . GLY A 1 85 ? -9.935 12.794 -2.252 1.00 79.88 85 GLY A N 1
ATOM 633 C CA . GLY A 1 85 ? -10.279 11.684 -3.152 1.00 79.88 85 GLY A CA 1
ATOM 634 C C . GLY A 1 85 ? -9.125 11.132 -4.001 1.00 79.88 85 GLY A C 1
ATOM 635 O O . GLY A 1 85 ? -9.344 10.253 -4.825 1.00 79.88 85 GLY A O 1
ATOM 636 N N . ARG A 1 86 ? -7.886 11.620 -3.833 1.00 89.00 86 ARG A N 1
ATOM 637 C CA . ARG A 1 86 ? -6.709 11.093 -4.539 1.00 89.00 86 ARG A CA 1
ATOM 638 C C . ARG A 1 86 ? -5.851 10.243 -3.612 1.00 89.00 86 ARG A C 1
ATOM 640 O O . ARG A 1 86 ? -5.271 10.771 -2.663 1.00 89.00 86 ARG A O 1
ATOM 647 N N . LEU A 1 87 ? -5.705 8.960 -3.940 1.00 93.38 87 LEU A N 1
ATOM 648 C CA . LEU A 1 87 ? -4.775 8.047 -3.279 1.00 93.38 87 LEU A CA 1
ATOM 649 C C . LEU A 1 87 ? -3.357 8.215 -3.853 1.00 93.38 87 LEU A C 1
ATOM 651 O O . LEU A 1 87 ? -3.147 8.150 -5.063 1.00 93.38 87 LEU A O 1
ATOM 655 N N . THR A 1 88 ? -2.372 8.425 -2.985 1.00 95.44 88 THR A N 1
ATOM 656 C CA . THR A 1 88 ? -0.945 8.429 -3.327 1.00 95.44 88 THR A CA 1
ATOM 657 C C . THR A 1 88 ? -0.287 7.231 -2.645 1.00 95.44 88 THR A C 1
ATOM 659 O O . THR A 1 88 ? -0.112 7.268 -1.424 1.00 95.44 88 THR A O 1
ATOM 662 N N . PRO A 1 89 ? 0.040 6.154 -3.380 1.00 95.25 89 PRO A N 1
ATOM 663 C CA . PRO A 1 89 ? 0.685 4.983 -2.801 1.00 95.25 89 PRO A CA 1
ATOM 664 C C . PRO A 1 89 ? 2.119 5.304 -2.365 1.00 95.25 89 PRO A C 1
ATOM 666 O O . PRO A 1 89 ? 2.819 6.099 -2.992 1.00 95.25 89 PRO A O 1
ATOM 669 N N . PHE A 1 90 ? 2.560 4.655 -1.293 1.00 96.00 90 PHE A N 1
ATOM 670 C CA . PHE A 1 90 ? 3.917 4.744 -0.759 1.00 96.00 90 PHE A CA 1
ATOM 671 C C . PHE A 1 90 ? 4.671 3.427 -0.944 1.00 96.00 90 PHE A C 1
ATOM 673 O O . PHE A 1 90 ? 4.092 2.395 -1.283 1.00 96.00 90 PHE A O 1
ATOM 680 N N . LEU A 1 91 ? 5.978 3.435 -0.659 1.00 93.56 91 LEU A N 1
ATOM 681 C CA . LEU A 1 91 ? 6.819 2.231 -0.714 1.00 93.56 91 LEU A CA 1
ATOM 682 C C . LEU A 1 91 ? 6.318 1.103 0.204 1.00 93.56 91 LEU A C 1
ATOM 684 O O . LEU A 1 91 ? 6.585 -0.064 -0.069 1.00 93.56 91 LEU A O 1
ATOM 688 N N . GLY A 1 92 ? 5.542 1.419 1.248 1.00 95.75 92 GLY A N 1
ATOM 689 C CA . GLY A 1 92 ? 4.870 0.405 2.062 1.00 95.75 92 GLY A CA 1
ATOM 690 C C . GLY A 1 92 ? 3.936 -0.496 1.248 1.00 95.75 92 GLY A C 1
ATOM 691 O O . GLY A 1 92 ? 3.843 -1.687 1.538 1.00 95.75 92 GLY A O 1
ATOM 692 N N . MET A 1 93 ? 3.326 0.016 0.175 1.00 95.19 93 MET A N 1
ATOM 693 C CA . MET A 1 93 ? 2.546 -0.801 -0.757 1.00 95.19 93 MET A CA 1
ATOM 694 C C . MET A 1 93 ? 3.430 -1.817 -1.493 1.00 95.19 93 MET A C 1
ATOM 696 O O . MET A 1 93 ? 3.073 -2.990 -1.598 1.00 95.19 93 MET A O 1
ATOM 700 N N . CYS A 1 94 ? 4.626 -1.409 -1.929 1.00 93.56 94 CYS A N 1
ATOM 701 C CA . CYS A 1 94 ? 5.605 -2.323 -2.524 1.00 93.56 94 CYS A CA 1
ATOM 702 C C . CYS A 1 94 ? 6.031 -3.415 -1.530 1.00 93.56 94 CYS A C 1
ATOM 704 O O . CYS A 1 94 ? 6.157 -4.576 -1.916 1.00 93.56 94 CYS A O 1
ATOM 706 N N . SER A 1 95 ? 6.181 -3.076 -0.244 1.00 94.00 95 SER A N 1
ATOM 707 C CA . SER A 1 95 ? 6.464 -4.056 0.814 1.00 94.00 95 SER A CA 1
ATOM 708 C C . SER A 1 95 ? 5.345 -5.087 0.970 1.00 94.00 95 SER A C 1
ATOM 710 O O . SER A 1 95 ? 5.637 -6.271 1.138 1.00 94.00 95 SER A O 1
ATOM 712 N N . VAL A 1 96 ? 4.073 -4.675 0.881 1.00 94.44 96 VAL A N 1
ATOM 713 C CA . VAL A 1 96 ? 2.925 -5.602 0.885 1.00 94.44 96 VAL A CA 1
ATOM 714 C C . VAL A 1 96 ? 2.972 -6.515 -0.340 1.00 94.44 96 VAL A C 1
ATOM 716 O O . VAL A 1 96 ? 2.931 -7.736 -0.191 1.00 94.44 96 VAL A O 1
ATOM 719 N N . ILE A 1 97 ? 3.140 -5.945 -1.536 1.00 93.50 97 ILE A N 1
ATOM 720 C CA . ILE A 1 97 ? 3.232 -6.700 -2.794 1.00 93.50 97 ILE A CA 1
ATOM 721 C C . ILE A 1 97 ? 4.337 -7.762 -2.713 1.00 93.50 97 ILE A C 1
ATOM 723 O O . ILE A 1 97 ? 4.083 -8.941 -2.972 1.00 93.50 97 ILE A O 1
ATOM 727 N N . ALA A 1 98 ? 5.537 -7.373 -2.279 1.00 92.50 98 ALA A N 1
ATOM 728 C CA . ALA A 1 98 ? 6.678 -8.272 -2.151 1.00 92.50 98 ALA A CA 1
ATOM 729 C C . ALA A 1 98 ? 6.455 -9.356 -1.082 1.00 92.50 98 ALA A C 1
ATOM 731 O O . ALA A 1 98 ? 6.641 -10.545 -1.357 1.00 92.50 98 ALA A O 1
ATOM 732 N N . ARG A 1 99 ? 6.010 -8.970 0.124 1.00 93.88 99 ARG A N 1
ATOM 733 C CA . ARG A 1 99 ? 5.797 -9.888 1.257 1.00 93.88 99 ARG A CA 1
ATOM 734 C C . ARG A 1 99 ? 4.780 -10.976 0.932 1.00 93.88 99 ARG A C 1
ATOM 736 O O . ARG A 1 99 ? 5.002 -12.137 1.264 1.00 93.88 99 ARG A O 1
ATOM 743 N N . TYR A 1 100 ? 3.688 -10.604 0.270 1.00 93.56 100 TYR A N 1
ATOM 744 C CA . TYR A 1 100 ? 2.608 -11.524 -0.087 1.00 93.56 100 TYR A CA 1
ATOM 745 C C . TYR A 1 100 ? 2.777 -12.147 -1.473 1.00 93.56 100 TYR A C 1
ATOM 747 O O . TYR A 1 100 ? 1.892 -12.867 -1.939 1.00 93.56 100 TYR A O 1
ATOM 755 N N . ARG A 1 101 ? 3.928 -11.914 -2.123 1.00 92.75 101 ARG A N 1
ATOM 756 C CA . ARG A 1 101 ? 4.258 -12.431 -3.459 1.00 92.75 101 ARG A CA 1
ATOM 757 C C . ARG A 1 101 ? 3.152 -12.143 -4.473 1.00 92.75 101 ARG A C 1
ATOM 759 O O . ARG A 1 101 ? 2.872 -12.965 -5.349 1.00 92.75 101 ARG A O 1
ATOM 766 N N . LEU A 1 102 ? 2.523 -10.976 -4.345 1.00 91.81 102 LEU A N 1
ATOM 767 C CA . LEU A 1 102 ? 1.645 -10.450 -5.375 1.00 91.81 102 LEU A CA 1
ATOM 768 C C . LEU A 1 102 ? 2.539 -10.205 -6.587 1.00 91.81 102 LEU A C 1
ATOM 770 O O . LEU A 1 102 ? 3.585 -9.574 -6.465 1.00 91.81 102 LEU A O 1
ATOM 774 N N . ARG A 1 103 ? 2.191 -10.796 -7.729 1.00 90.75 103 ARG A N 1
ATOM 775 C CA . ARG A 1 103 ? 2.962 -10.662 -8.967 1.00 90.75 103 ARG A CA 1
ATOM 776 C C . ARG A 1 103 ? 2.223 -9.689 -9.880 1.00 90.75 103 ARG A C 1
ATOM 778 O O . ARG A 1 103 ? 1.292 -10.139 -10.552 1.00 90.75 103 ARG A O 1
ATOM 785 N N . PRO A 1 104 ? 2.586 -8.391 -9.891 1.00 94.00 104 PRO A N 1
ATOM 786 C CA . PRO A 1 104 ? 2.095 -7.473 -10.903 1.00 94.00 104 PRO A CA 1
ATOM 787 C C . PRO A 1 104 ? 2.349 -8.049 -12.292 1.00 94.00 104 PRO A C 1
ATOM 789 O O . PRO A 1 104 ? 3.409 -8.619 -12.551 1.00 94.00 104 PRO A O 1
ATOM 792 N N . ARG A 1 105 ? 1.368 -7.915 -13.178 1.00 94.94 105 ARG A N 1
ATOM 793 C CA . ARG A 1 105 ? 1.506 -8.259 -14.599 1.00 94.94 105 ARG A CA 1
ATOM 794 C C . ARG A 1 105 ? 1.856 -7.038 -15.444 1.00 94.94 105 ARG A C 1
ATOM 796 O O . ARG A 1 105 ? 2.316 -7.194 -16.567 1.00 94.94 105 ARG A O 1
ATOM 803 N N . GLN A 1 106 ? 1.630 -5.844 -14.902 1.00 95.06 106 GLN A N 1
ATOM 804 C 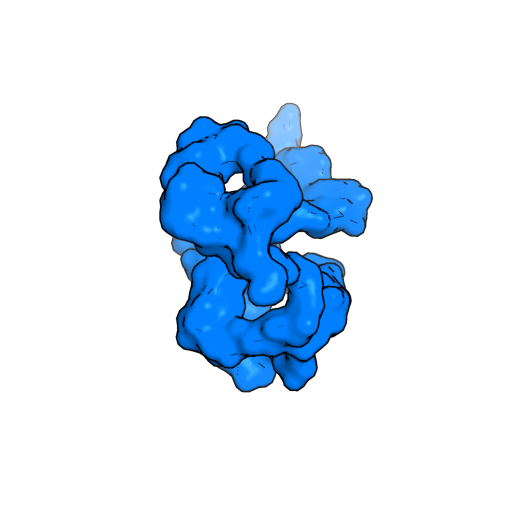CA . GLN A 1 106 ? 1.852 -4.565 -15.565 1.00 95.06 106 GLN A CA 1
ATOM 805 C C . GLN A 1 106 ? 2.154 -3.465 -14.536 1.00 95.06 106 GLN A C 1
ATOM 807 O O . GLN A 1 106 ? 2.084 -3.698 -13.328 1.00 95.06 106 GLN A O 1
ATOM 812 N N . GLY A 1 107 ? 2.501 -2.267 -15.013 1.00 91.12 107 GLY A N 1
ATOM 813 C CA . GLY A 1 107 ? 2.752 -1.105 -14.150 1.00 91.12 107 GLY A CA 1
ATOM 814 C C . GLY A 1 107 ? 4.087 -1.142 -13.398 1.00 91.12 107 GLY A C 1
ATOM 815 O O . GLY A 1 107 ? 4.241 -0.449 -12.397 1.00 91.12 107 GLY A O 1
ATOM 816 N N . TYR A 1 108 ? 5.053 -1.935 -13.870 1.00 92.56 108 TYR A N 1
ATOM 817 C CA . TYR A 1 108 ? 6.426 -1.949 -13.368 1.00 92.56 108 TYR A CA 1
ATOM 818 C C . TYR A 1 108 ? 7.423 -2.087 -14.523 1.00 92.56 108 TYR A C 1
ATOM 820 O O . TYR A 1 108 ? 7.069 -2.533 -15.615 1.00 92.56 108 TYR A O 1
ATOM 828 N N . VAL A 1 109 ? 8.677 -1.721 -14.264 1.00 93.31 109 VAL A N 1
ATOM 829 C CA . VAL A 1 109 ? 9.814 -1.950 -15.163 1.00 93.31 109 VAL A CA 1
ATOM 830 C C . VAL A 1 109 ? 10.930 -2.639 -14.389 1.00 93.31 109 VAL A C 1
ATOM 832 O O . VAL A 1 109 ? 11.070 -2.437 -13.182 1.00 93.31 109 VAL A O 1
ATOM 835 N N . VAL A 1 110 ? 11.726 -3.458 -15.073 1.00 94.12 110 VAL A N 1
ATOM 836 C CA . VAL A 1 110 ? 12.933 -4.063 -14.497 1.00 94.12 110 VAL A CA 1
ATOM 837 C C . VAL A 1 110 ? 14.129 -3.235 -14.945 1.00 94.12 110 VAL A C 1
ATOM 839 O O . VAL A 1 110 ? 14.296 -2.985 -16.136 1.00 94.12 110 VAL A O 1
ATOM 842 N N . VAL A 1 111 ? 14.950 -2.792 -13.997 1.00 96.69 111 VAL A N 1
ATOM 843 C CA . VAL A 1 111 ? 16.078 -1.889 -14.255 1.00 96.69 111 VAL A CA 1
ATOM 844 C C . VAL A 1 111 ? 17.394 -2.650 -14.092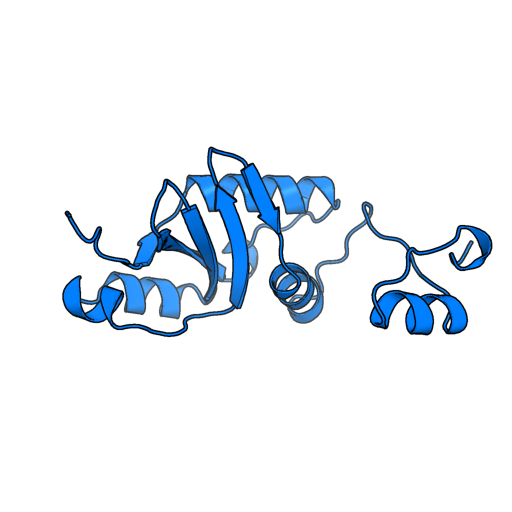 1.00 96.69 111 VAL A C 1
ATOM 846 O O . VAL A 1 111 ? 17.548 -3.455 -13.176 1.00 96.69 111 VAL A O 1
ATOM 849 N N . LYS A 1 112 ? 18.352 -2.407 -14.990 1.00 96.81 112 LYS A N 1
ATOM 850 C CA . LYS A 1 112 ? 19.722 -2.934 -14.919 1.00 96.81 112 LYS A CA 1
ATOM 851 C C . LYS A 1 112 ? 20.452 -2.363 -13.687 1.00 96.81 112 LYS A C 1
ATOM 853 O O . LYS A 1 112 ? 20.180 -1.220 -13.315 1.00 96.81 112 LYS A O 1
ATOM 858 N N . PRO A 1 113 ? 21.461 -3.059 -13.122 1.00 95.56 113 PRO A N 1
ATOM 859 C CA . PRO A 1 113 ? 22.128 -2.635 -11.880 1.00 95.56 113 PRO A CA 1
ATOM 860 C C . PRO A 1 113 ? 22.683 -1.200 -11.886 1.00 95.56 113 PRO A C 1
ATOM 862 O O . PRO A 1 113 ? 22.643 -0.496 -10.878 1.00 95.56 113 PRO A O 1
ATOM 865 N N . GLN A 1 114 ? 23.189 -0.727 -13.031 1.00 90.38 114 GLN A N 1
ATOM 866 C CA . GLN A 1 114 ? 23.702 0.641 -13.150 1.00 90.38 114 GLN A CA 1
ATOM 867 C C . GLN A 1 114 ? 22.590 1.695 -13.021 1.00 90.38 114 GLN A C 1
ATOM 869 O O . GLN A 1 114 ? 22.782 2.701 -12.337 1.00 90.38 114 GLN A O 1
ATOM 874 N N . GLY A 1 115 ? 21.431 1.454 -13.642 1.00 95.00 115 GLY A N 1
ATOM 875 C CA . GLY A 1 115 ? 20.266 2.334 -13.540 1.00 95.00 115 GLY A CA 1
ATOM 876 C C . GLY A 1 115 ? 19.607 2.269 -12.165 1.00 95.00 115 GLY A C 1
ATOM 877 O O . GLY A 1 115 ? 19.231 3.305 -11.626 1.00 95.00 115 GLY A O 1
ATOM 878 N N . GLU A 1 116 ? 19.547 1.079 -11.559 1.00 96.19 116 GLU A N 1
ATOM 879 C CA . GLU A 1 116 ? 19.049 0.884 -10.192 1.00 96.19 116 GLU A CA 1
ATOM 880 C C . GLU A 1 116 ? 19.816 1.759 -9.196 1.00 96.19 116 GLU A C 1
ATOM 882 O O . GLU A 1 116 ? 19.207 2.498 -8.424 1.00 96.19 116 GLU A O 1
ATOM 887 N N . ARG A 1 117 ? 21.156 1.743 -9.249 1.00 95.25 117 ARG A N 1
ATOM 888 C CA . ARG A 1 117 ? 21.983 2.554 -8.348 1.00 95.25 117 ARG A CA 1
ATOM 889 C C . ARG A 1 117 ? 21.633 4.036 -8.443 1.00 95.25 117 ARG A C 1
ATOM 891 O O . ARG A 1 117 ? 21.498 4.681 -7.413 1.00 95.25 117 ARG A O 1
ATOM 898 N N . LEU A 1 118 ? 21.493 4.578 -9.653 1.00 94.50 118 LEU A N 1
ATOM 899 C CA . LEU A 1 118 ? 21.135 5.987 -9.854 1.00 94.50 118 LEU A CA 1
ATOM 900 C C . LEU A 1 118 ? 19.712 6.285 -9.367 1.00 94.50 118 LEU A C 1
ATOM 902 O O . LEU A 1 118 ? 19.500 7.300 -8.701 1.00 94.50 118 LEU A O 1
ATOM 906 N N . PHE A 1 119 ? 18.770 5.381 -9.637 1.00 95.88 119 PHE A N 1
ATOM 907 C CA . PHE A 1 119 ? 17.385 5.497 -9.191 1.00 95.88 119 PHE A CA 1
ATOM 908 C C . PHE A 1 119 ? 17.263 5.555 -7.666 1.00 95.88 119 PHE A C 1
ATOM 910 O O . PHE A 1 119 ? 16.555 6.408 -7.135 1.00 95.88 119 PHE A O 1
ATOM 917 N N . LEU A 1 120 ? 18.024 4.728 -6.943 1.00 94.62 120 LEU A N 1
ATOM 918 C CA . LEU A 1 120 ? 18.053 4.741 -5.475 1.00 94.62 120 LEU A CA 1
ATOM 919 C C . LEU A 1 120 ? 18.584 6.062 -4.882 1.00 94.62 120 LEU A C 1
ATOM 921 O O . LEU A 1 120 ? 18.293 6.366 -3.728 1.00 94.62 120 LEU A O 1
ATOM 925 N N . TYR A 1 121 ? 19.306 6.873 -5.663 1.00 95.31 121 TYR A N 1
ATOM 926 C CA . TYR A 1 121 ? 19.707 8.239 -5.294 1.00 95.31 121 TYR A CA 1
ATOM 927 C C . TYR A 1 121 ? 18.723 9.319 -5.781 1.00 95.31 121 TYR A C 1
ATOM 929 O O . TYR A 1 121 ? 19.047 10.507 -5.751 1.00 95.31 121 TYR A O 1
ATOM 937 N N . GLY A 1 122 ? 17.531 8.931 -6.241 1.00 94.81 122 GLY A N 1
ATOM 938 C CA . GLY A 1 122 ? 16.486 9.850 -6.691 1.00 94.81 122 GLY A CA 1
ATOM 939 C C . GLY A 1 122 ? 16.684 10.387 -8.109 1.00 94.81 122 GLY A C 1
ATOM 940 O O . GLY A 1 122 ? 16.168 11.456 -8.426 1.00 94.81 122 GLY A O 1
ATOM 941 N N . ARG A 1 123 ? 17.454 9.695 -8.958 1.00 96.44 123 ARG A N 1
ATOM 942 C CA . ARG A 1 123 ? 17.534 10.008 -10.395 1.00 96.44 123 ARG A CA 1
ATOM 943 C C . ARG A 1 123 ? 16.455 9.265 -11.176 1.00 96.44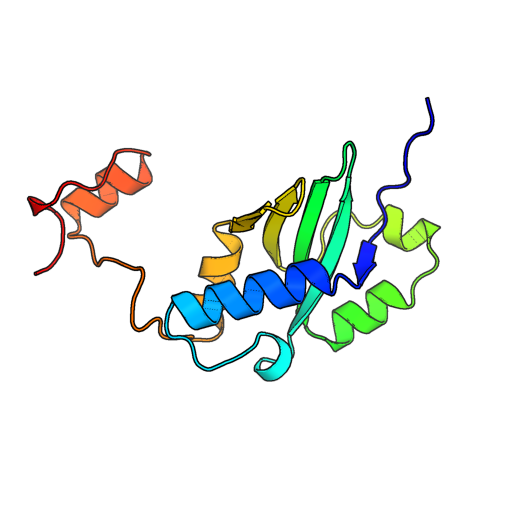 123 ARG A C 1
ATOM 945 O O . ARG A 1 123 ? 16.038 8.180 -10.783 1.00 96.44 123 ARG A O 1
ATOM 952 N N . ASP A 1 124 ? 16.048 9.832 -12.304 1.00 96.31 124 ASP A N 1
ATOM 953 C CA . ASP A 1 124 ? 15.102 9.181 -13.208 1.00 96.31 124 ASP A CA 1
ATOM 954 C C . ASP A 1 124 ? 15.700 7.915 -13.840 1.00 96.31 124 ASP A C 1
ATOM 956 O O . ASP A 1 124 ? 16.912 7.808 -14.055 1.00 96.31 124 ASP A O 1
ATOM 960 N N . VAL A 1 125 ? 14.835 6.952 -14.164 1.00 95.19 125 VAL A N 1
ATOM 961 C CA . VAL A 1 125 ? 15.218 5.753 -14.920 1.00 95.19 125 VAL A CA 1
ATOM 962 C C . VAL A 1 125 ? 15.259 6.097 -16.408 1.00 95.19 125 VAL A C 1
ATOM 964 O O . VAL A 1 125 ? 14.242 6.472 -16.987 1.00 95.19 125 VAL A O 1
ATOM 967 N N . LEU A 1 126 ? 16.426 5.936 -17.036 1.00 94.56 126 LEU A N 1
ATOM 968 C CA . LEU A 1 126 ? 16.604 6.150 -18.475 1.00 94.56 126 LEU A CA 1
ATOM 969 C C . LEU A 1 126 ? 16.223 4.892 -19.286 1.00 94.56 126 LEU A C 1
ATOM 971 O O . LEU A 1 126 ? 16.462 3.779 -18.800 1.00 94.56 126 LEU A O 1
ATOM 975 N N . PRO A 1 127 ? 15.682 5.022 -20.516 1.00 94.94 127 PRO A N 1
ATOM 976 C CA . PRO A 1 127 ? 15.248 3.882 -21.335 1.00 94.94 127 PRO A CA 1
ATOM 977 C C . PRO A 1 127 ? 16.317 2.799 -21.540 1.00 94.94 127 PRO A C 1
ATOM 979 O O . PRO A 1 127 ? 16.028 1.610 -21.437 1.00 94.94 127 PRO A O 1
ATOM 982 N N . GLU A 1 128 ? 17.573 3.186 -21.750 1.00 94.44 128 GLU A N 1
ATOM 983 C CA . GLU A 1 128 ? 18.715 2.282 -21.931 1.00 94.44 128 GLU A CA 1
ATOM 984 C C . GLU A 1 128 ? 19.018 1.415 -20.696 1.00 94.44 128 GLU A C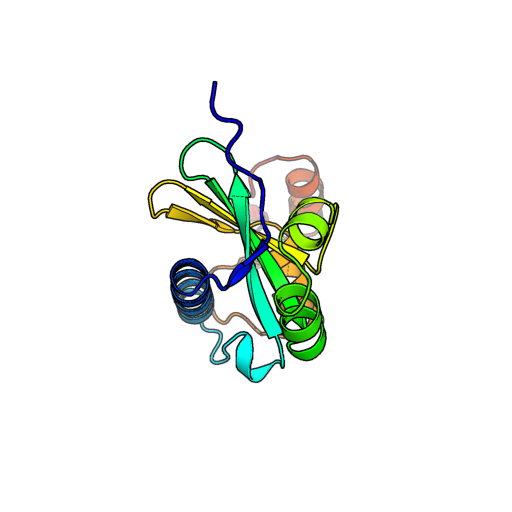 1
ATOM 986 O O . GLU A 1 128 ? 19.654 0.355 -20.798 1.00 94.44 128 GLU A O 1
ATOM 991 N N . SER A 1 129 ? 18.546 1.848 -19.524 1.00 95.62 129 SER A N 1
ATOM 992 C CA . SER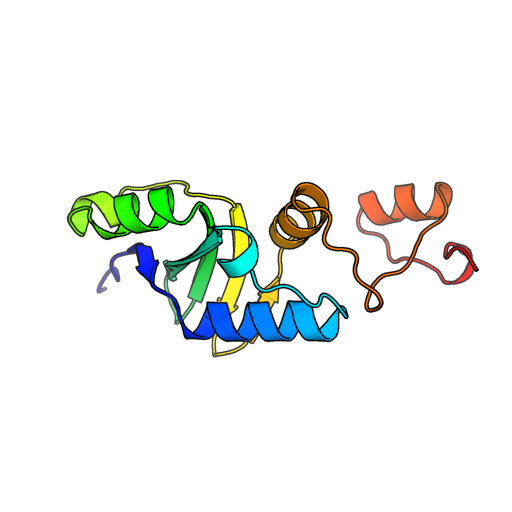 A 1 129 ? 18.699 1.141 -18.255 1.00 95.62 129 SER A CA 1
ATOM 993 C C . SER A 1 129 ? 17.586 0.127 -17.996 1.00 95.62 129 SER A C 1
ATOM 995 O O . SER A 1 129 ? 17.700 -0.638 -17.041 1.00 95.62 129 SER A O 1
ATOM 997 N N . ILE A 1 130 ? 16.535 0.080 -18.816 1.00 96.12 130 ILE A N 1
ATOM 998 C CA . ILE A 1 130 ? 15.449 -0.896 -18.683 1.00 96.12 130 ILE A CA 1
ATOM 999 C C . ILE A 1 130 ? 15.887 -2.227 -19.311 1.00 96.12 130 ILE A C 1
ATOM 1001 O O . ILE A 1 130 ? 16.560 -2.265 -20.345 1.00 96.12 130 ILE A O 1
ATOM 1005 N N . VAL A 1 131 ? 15.562 -3.334 -18.644 1.00 94.31 131 VAL A N 1
ATOM 1006 C CA . VAL A 1 131 ? 15.738 -4.684 -19.185 1.00 94.31 131 VAL A CA 1
ATOM 1007 C C . VAL A 1 131 ? 14.660 -4.909 -20.244 1.00 94.31 131 VAL A C 1
ATOM 1009 O O . VAL A 1 131 ? 13.471 -4.875 -19.936 1.00 94.31 131 VAL A O 1
ATOM 1012 N N . SER A 1 132 ? 15.113 -5.086 -21.483 1.00 76.25 132 SER A N 1
ATOM 1013 C CA . SER A 1 132 ? 14.327 -5.435 -22.671 1.00 76.25 132 SER A CA 1
ATOM 1014 C C . SER A 1 132 ? 14.016 -6.922 -22.727 1.00 76.25 132 SER A C 1
ATOM 1016 O O . SER A 1 132 ? 14.978 -7.693 -22.494 1.00 76.25 132 SER A O 1
#

Sequence (132 aa):
MQTGEDELVECREATGEIDKLLECLGVNKRLEDLGLQVICRQGPGDVLDVYAMASPVAEAVLSLPRGLRSSITSVGIHVARARRGRLTPFLGMCSVIARYRLRPRQGYVVVKPQGERLFLYGRDVLPESIVS

InterPro domains:
  IPR005155 UPF0113, PUA domain [PF03657] (108-131)

pLDDT: mean 90.4, std 10.08, range [34.12, 96.81]

Radius of gyration: 17.09 Å; chains: 1; bounding box: 38×38×46 Å

Secondary structure (DSSP, 8-state):
-------EEE-HHHHHHHHHHHHHTT----SGGGTEEEEEEEETTTEEEEEEEEHHHHHHHHHS-HHHHHH----SEEEEEEETTEEEE-HHHHHHHHHTT---SSS---B-HHHHHHHHTTPPPPGGGB--

Foldseek 3Di:
DPPDQFFKAADVLVQVVVVVVCVVLVQPDGLVNVQKGWIWGDDPQQKTQIAIDHVVQSVVLNPDDRVVRSVDPDDHFRAWMDHPSDTGGDCSVVVVCVVSVRDGPDDDFAFAPVQVVVVVVVDDRDPVRTDD